Protein AF-A0A929USB3-F1 (afdb_monomer)

Structure (mmCIF, N/CA/C/O backbone):
data_AF-A0A929USB3-F1
#
_entry.id   AF-A0A929USB3-F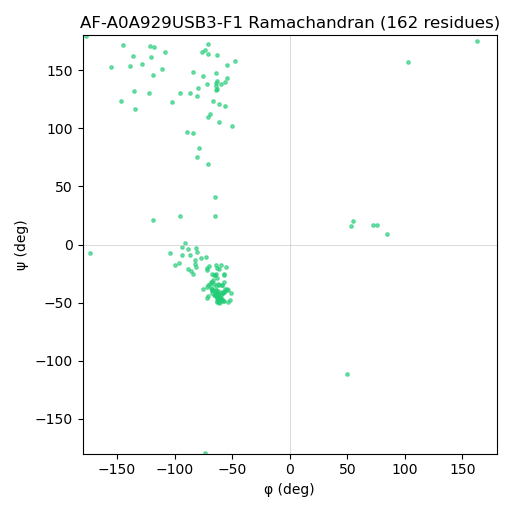1
#
loop_
_atom_site.group_PDB
_atom_site.id
_atom_site.type_symbol
_atom_site.label_atom_id
_atom_site.label_alt_id
_atom_site.label_comp_id
_atom_site.label_asym_id
_atom_site.label_entity_id
_atom_site.label_seq_id
_atom_site.pdbx_PDB_ins_code
_atom_site.Cartn_x
_atom_site.Cartn_y
_atom_site.Cartn_z
_atom_site.occupancy
_atom_site.B_iso_or_equiv
_atom_site.auth_seq_id
_atom_site.auth_comp_id
_atom_site.auth_asym_id
_atom_site.auth_atom_id
_atom_site.pdbx_PDB_model_num
ATOM 1 N N . ILE A 1 1 ? -3.904 -15.511 0.794 1.00 92.81 1 ILE A N 1
ATOM 2 C CA . ILE A 1 1 ? -2.912 -15.307 -0.296 1.00 92.81 1 ILE A CA 1
ATOM 3 C C . ILE A 1 1 ? -3.672 -15.190 -1.612 1.00 92.81 1 ILE A C 1
ATOM 5 O O . ILE A 1 1 ? -4.572 -15.992 -1.819 1.00 92.81 1 ILE A O 1
ATOM 9 N N . PHE A 1 2 ? -3.343 -14.218 -2.467 1.00 94.81 2 PHE A N 1
ATOM 10 C CA . PHE A 1 2 ? -3.982 -13.999 -3.774 1.00 94.81 2 PHE A CA 1
ATOM 11 C C . PHE A 1 2 ? -2.951 -13.488 -4.798 1.00 94.81 2 PHE A C 1
ATOM 13 O O . PHE A 1 2 ? 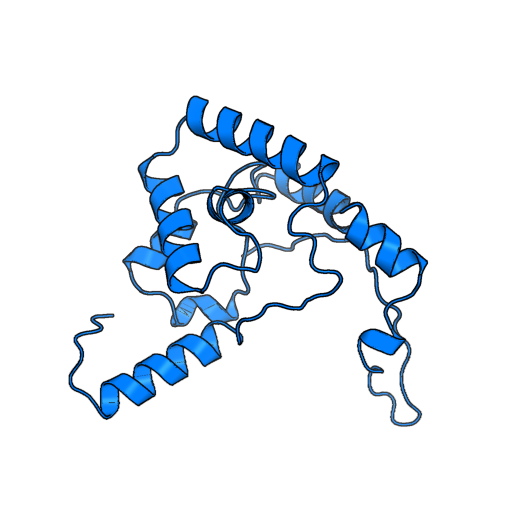-1.804 -13.219 -4.435 1.00 94.81 2 PHE A O 1
ATOM 20 N N . ARG A 1 3 ? -3.329 -13.400 -6.079 1.00 94.50 3 ARG A N 1
ATOM 21 C CA . ARG A 1 3 ? -2.452 -12.917 -7.159 1.00 94.50 3 ARG A CA 1
ATOM 22 C C . ARG A 1 3 ? -2.817 -11.486 -7.519 1.00 94.50 3 ARG A C 1
ATOM 24 O O . ARG A 1 3 ? -3.942 -11.260 -7.934 1.00 94.50 3 ARG A O 1
ATOM 31 N N . ILE A 1 4 ? -1.867 -10.563 -7.428 1.00 93.31 4 ILE A N 1
ATOM 32 C CA . ILE A 1 4 ? -2.051 -9.172 -7.863 1.00 93.31 4 ILE A CA 1
ATOM 33 C C . ILE A 1 4 ? -1.719 -9.073 -9.351 1.00 93.31 4 ILE A C 1
ATOM 35 O O . ILE A 1 4 ? -0.664 -9.549 -9.781 1.00 93.31 4 ILE A O 1
ATOM 39 N N . TYR A 1 5 ? -2.605 -8.462 -10.133 1.00 92.31 5 TYR A N 1
ATOM 40 C CA . TYR A 1 5 ? -2.375 -8.229 -11.557 1.00 92.31 5 TYR A CA 1
ATOM 41 C C . TYR A 1 5 ? -1.804 -6.828 -11.790 1.00 92.31 5 TYR A C 1
ATOM 43 O O . TYR A 1 5 ? -2.375 -5.841 -11.345 1.00 92.31 5 TYR A O 1
ATOM 51 N N . LYS A 1 6 ? -0.710 -6.733 -12.553 1.00 91.69 6 LYS A N 1
ATOM 52 C CA . LYS A 1 6 ? -0.129 -5.469 -13.030 1.00 91.69 6 LYS A CA 1
ATOM 53 C C . LYS A 1 6 ? 0.318 -5.598 -14.472 1.00 91.69 6 LYS A C 1
ATOM 55 O O . LYS A 1 6 ? 0.682 -6.691 -14.917 1.00 91.69 6 LYS A O 1
ATOM 60 N N . PHE A 1 7 ? 0.350 -4.485 -15.196 1.00 92.31 7 PHE A N 1
ATOM 61 C CA . PHE A 1 7 ? 1.040 -4.471 -16.476 1.00 92.31 7 PHE A CA 1
ATOM 62 C C . PHE A 1 7 ? 2.548 -4.530 -16.265 1.00 92.31 7 PHE A C 1
ATOM 64 O O . PHE A 1 7 ? 3.128 -3.860 -15.412 1.00 92.31 7 PHE A O 1
ATOM 71 N N . ARG A 1 8 ? 3.203 -5.332 -17.098 1.00 92.25 8 ARG A N 1
ATOM 72 C CA . ARG A 1 8 ? 4.656 -5.418 -17.138 1.00 92.25 8 ARG A CA 1
ATOM 73 C C . ARG A 1 8 ? 5.223 -4.113 -17.708 1.00 92.25 8 ARG A C 1
ATOM 75 O O . ARG A 1 8 ? 5.059 -3.836 -18.891 1.00 92.25 8 ARG A O 1
ATOM 82 N N . SER A 1 9 ? 5.919 -3.336 -16.880 1.00 90.44 9 SER A N 1
ATOM 83 C CA . SER A 1 9 ? 6.557 -2.072 -17.287 1.00 90.44 9 SER A CA 1
ATOM 84 C C . SER A 1 9 ? 8.029 -2.222 -17.701 1.00 90.44 9 SER A C 1
ATOM 86 O O . SER A 1 9 ? 8.637 -1.266 -18.178 1.00 90.44 9 SER A O 1
ATOM 88 N N . MET A 1 10 ? 8.628 -3.394 -17.478 1.00 93.56 10 MET A N 1
ATOM 89 C CA . MET A 1 10 ? 10.050 -3.666 -17.710 1.00 93.56 10 MET A CA 1
ATOM 90 C C . MET A 1 10 ? 10.232 -4.765 -18.751 1.00 93.56 10 MET A C 1
ATOM 92 O O . MET A 1 10 ? 9.437 -5.700 -18.826 1.00 93.56 10 MET A O 1
ATOM 96 N N . SER A 1 11 ? 11.292 -4.660 -19.546 1.00 93.81 11 SER A N 1
ATOM 97 C CA . SER A 1 11 ? 11.635 -5.680 -20.542 1.00 93.81 11 SER A CA 1
ATOM 98 C C . SER A 1 11 ? 12.263 -6.937 -19.918 1.00 93.81 11 SER A C 1
ATOM 100 O O . SER A 1 11 ? 12.720 -6.921 -18.774 1.00 93.81 11 SER A O 1
ATOM 102 N N . ASP A 1 12 ? 12.324 -8.020 -20.696 1.00 93.75 12 ASP A N 1
ATOM 103 C CA . ASP A 1 12 ? 13.007 -9.280 -20.349 1.00 93.75 12 ASP A CA 1
ATOM 104 C C . ASP A 1 12 ? 14.431 -9.363 -20.911 1.00 93.75 12 ASP A C 1
ATOM 106 O O . ASP A 1 12 ? 14.941 -10.454 -21.161 1.00 93.75 12 ASP A O 1
ATOM 110 N N . LYS A 1 13 ? 15.073 -8.215 -21.165 1.00 92.75 13 LYS A N 1
ATOM 111 C CA . LYS A 1 13 ? 16.450 -8.199 -21.665 1.00 92.75 13 LYS A CA 1
ATOM 112 C C . LYS A 1 13 ? 17.388 -8.890 -20.675 1.00 92.75 13 LYS A C 1
ATOM 114 O O . LYS A 1 13 ? 17.288 -8.681 -19.463 1.00 92.75 13 LYS A O 1
ATOM 119 N N . ARG A 1 14 ? 18.298 -9.692 -21.224 1.00 96.19 14 ARG A N 1
ATOM 120 C CA . ARG A 1 14 ? 19.280 -10.492 -20.492 1.00 96.19 14 ARG A CA 1
ATOM 121 C C . ARG A 1 14 ? 20.689 -10.237 -21.025 1.00 96.19 14 ARG A C 1
ATOM 123 O O . ARG A 1 14 ? 20.825 -9.826 -22.179 1.00 96.19 14 ARG A O 1
ATOM 130 N N . ASN A 1 15 ? 21.700 -10.463 -20.190 1.00 93.62 15 ASN A N 1
ATOM 131 C CA . ASN A 1 15 ? 23.105 -10.489 -20.606 1.00 93.62 15 ASN A CA 1
ATOM 132 C C . ASN A 1 15 ? 23.428 -11.780 -21.393 1.00 93.62 15 ASN A C 1
ATOM 134 O O . ASN A 1 15 ? 22.546 -12.607 -21.647 1.00 93.62 15 ASN A O 1
ATOM 138 N N . ALA A 1 16 ? 24.686 -11.935 -21.815 1.00 94.00 16 ALA A N 1
ATOM 139 C CA . ALA A 1 16 ? 25.137 -13.096 -22.586 1.00 94.00 16 ALA A CA 1
ATOM 140 C C . ALA A 1 16 ? 25.05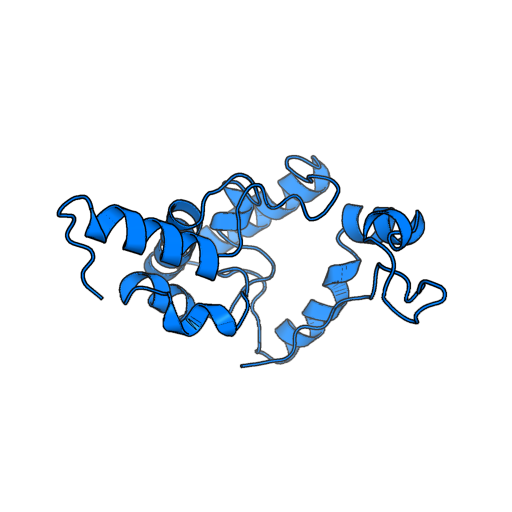4 -14.405 -21.777 1.00 94.00 16 ALA A C 1
ATOM 142 O O . ALA A 1 16 ? 24.861 -15.479 -22.344 1.00 94.00 16 ALA A O 1
ATOM 143 N N . GLU A 1 17 ? 25.129 -14.294 -20.454 1.00 94.12 17 GLU A N 1
ATOM 144 C CA . GLU A 1 17 ? 25.043 -15.370 -19.471 1.00 94.12 17 GLU A CA 1
ATOM 145 C C . GLU A 1 17 ? 23.585 -15.781 -19.182 1.00 94.12 17 GLU A C 1
ATOM 147 O O . GLU A 1 17 ? 23.331 -16.775 -18.502 1.00 94.12 17 GLU A O 1
ATOM 152 N N . GLY A 1 18 ? 22.607 -15.053 -19.736 1.00 92.88 18 GLY A N 1
ATOM 153 C CA . GLY A 1 18 ? 21.181 -15.332 -19.586 1.00 92.88 18 GLY A CA 1
ATOM 154 C C . GLY A 1 18 ? 20.549 -14.747 -18.319 1.00 92.88 18 GLY A C 1
ATOM 155 O O . GLY A 1 18 ? 19.385 -15.033 -18.034 1.00 92.88 18 GLY A O 1
ATOM 156 N N . GLU A 1 19 ? 21.251 -13.907 -17.570 1.00 94.25 19 GLU A N 1
ATOM 157 C CA . GLU A 1 19 ? 20.754 -13.205 -16.384 1.00 94.25 19 GLU A CA 1
ATOM 158 C C . GLU A 1 19 ? 20.008 -11.930 -16.787 1.00 94.25 19 GLU A C 1
ATOM 160 O O . GLU A 1 19 ? 20.316 -11.317 -17.806 1.00 94.25 19 GLU A O 1
ATOM 165 N N . LEU A 1 20 ? 18.994 -11.524 -16.015 1.00 92.94 20 LEU A N 1
ATOM 166 C CA . LEU A 1 20 ? 18.272 -10.278 -16.291 1.00 92.94 20 LEU A CA 1
ATOM 167 C C . LEU A 1 20 ? 19.216 -9.082 -16.142 1.00 92.94 20 LEU A C 1
ATOM 169 O O . LEU A 1 20 ? 19.960 -9.001 -15.169 1.00 92.94 20 LEU A O 1
ATOM 173 N N . LEU A 1 21 ? 19.137 -8.143 -17.086 1.00 93.12 21 LEU A N 1
ATOM 174 C CA . LEU A 1 21 ? 19.868 -6.882 -16.975 1.00 93.12 21 LEU A CA 1
ATOM 175 C C . LEU A 1 21 ? 19.400 -6.065 -15.752 1.00 93.12 21 LEU A C 1
ATOM 177 O O . LEU A 1 21 ? 18.302 -6.310 -15.239 1.00 93.12 21 LEU A O 1
ATOM 181 N N . PRO A 1 22 ? 20.186 -5.071 -15.307 1.00 90.94 22 PRO A N 1
ATOM 182 C CA . PRO A 1 22 ? 19.765 -4.126 -14.279 1.00 90.94 22 PRO A CA 1
ATOM 183 C C . PRO A 1 22 ? 18.448 -3.418 -14.618 1.00 90.94 22 PRO A C 1
ATOM 185 O O . PRO A 1 22 ? 18.064 -3.258 -15.786 1.00 90.94 22 PRO A O 1
ATOM 188 N N . ASP A 1 23 ? 17.745 -2.975 -13.581 1.00 87.25 23 ASP A N 1
ATOM 189 C CA . ASP A 1 23 ? 16.418 -2.381 -13.708 1.00 87.25 23 ASP A CA 1
ATOM 190 C C . ASP A 1 23 ? 16.434 -1.091 -14.542 1.00 87.25 23 ASP A C 1
ATOM 192 O O . ASP A 1 23 ? 15.518 -0.850 -15.337 1.00 87.25 23 ASP A O 1
ATOM 196 N N . GLU A 1 24 ? 17.512 -0.312 -14.450 1.00 88.12 24 GLU A N 1
ATOM 197 C CA . GLU A 1 24 ? 17.744 0.917 -15.210 1.00 88.12 24 GLU A CA 1
ATOM 198 C C . GLU A 1 24 ? 17.797 0.663 -16.722 1.00 88.12 24 GLU A C 1
ATOM 200 O O . GLU A 1 24 ? 17.313 1.481 -17.509 1.00 88.12 24 GLU A O 1
ATOM 205 N N . GLU A 1 25 ? 18.341 -0.486 -17.130 1.00 88.50 25 GLU A N 1
ATOM 206 C CA . GLU A 1 25 ? 18.453 -0.901 -18.533 1.00 88.50 25 GLU A CA 1
ATOM 207 C C . GLU A 1 25 ? 17.173 -1.564 -19.053 1.00 88.50 25 GLU A C 1
ATOM 209 O O . GLU A 1 25 ? 16.878 -1.554 -20.257 1.00 88.50 25 GLU A O 1
ATOM 214 N N . ARG A 1 26 ? 16.379 -2.141 -18.145 1.00 92.88 26 ARG A N 1
ATOM 215 C CA . ARG A 1 26 ? 15.123 -2.823 -18.476 1.00 92.88 26 ARG A CA 1
ATOM 216 C C . ARG A 1 26 ? 13.919 -1.891 -18.483 1.00 92.88 26 ARG A C 1
ATOM 218 O O . ARG A 1 26 ? 12.915 -2.231 -19.125 1.00 92.88 26 ARG A O 1
ATOM 225 N N . LEU A 1 27 ? 14.001 -0.744 -17.809 1.00 92.44 27 LEU A N 1
ATOM 226 C CA . LEU A 1 27 ? 12.935 0.249 -17.712 1.00 92.44 27 LEU A CA 1
ATOM 227 C C . LEU A 1 27 ? 12.935 1.205 -18.920 1.00 92.44 27 LEU A C 1
ATOM 229 O O . LEU A 1 27 ? 13.631 2.220 -18.967 1.00 92.44 27 LEU A O 1
ATOM 233 N N . THR A 1 28 ? 12.092 0.889 -19.903 1.00 91.69 28 THR A N 1
ATOM 234 C CA . THR A 1 28 ? 11.936 1.676 -21.140 1.00 91.69 28 THR A CA 1
ATOM 235 C C . THR A 1 28 ? 11.242 3.023 -20.900 1.00 91.69 28 THR A C 1
ATOM 237 O O . THR A 1 28 ? 10.581 3.221 -19.883 1.00 91.69 28 THR A O 1
ATOM 240 N N . SER A 1 29 ? 11.325 3.955 -21.857 1.00 91.25 29 SER A N 1
ATOM 241 C CA . SER A 1 29 ? 10.593 5.235 -21.804 1.00 91.25 29 SER A CA 1
ATOM 242 C C . SER A 1 29 ? 9.077 5.043 -21.663 1.00 91.25 29 SER A C 1
ATOM 244 O O . SER A 1 29 ? 8.443 5.738 -20.869 1.00 91.25 29 SER A O 1
ATOM 246 N N . PHE A 1 30 ? 8.509 4.055 -22.362 1.00 92.00 30 PHE A N 1
ATOM 247 C CA . PHE A 1 30 ? 7.111 3.658 -22.197 1.00 92.00 30 PHE A CA 1
ATOM 248 C C . PHE A 1 30 ? 6.834 3.127 -20.785 1.00 92.00 30 PHE A C 1
ATOM 250 O O . PHE A 1 30 ? 5.875 3.555 -20.151 1.00 92.00 30 PHE A O 1
ATOM 257 N N . GLY A 1 31 ? 7.702 2.260 -20.253 1.00 91.19 31 GLY A N 1
ATOM 258 C CA . GLY A 1 31 ? 7.599 1.756 -18.881 1.00 91.19 31 GLY A CA 1
ATOM 259 C C . GLY A 1 31 ? 7.634 2.865 -17.827 1.00 91.19 31 GLY A C 1
ATOM 260 O O . GLY A 1 31 ? 6.840 2.845 -16.887 1.00 91.19 31 GLY A O 1
ATOM 261 N N . LYS A 1 32 ? 8.501 3.871 -18.013 1.00 88.38 32 LYS A N 1
ATOM 262 C CA . LYS A 1 32 ? 8.558 5.071 -17.160 1.00 88.38 32 LYS A CA 1
ATOM 263 C C . LYS A 1 32 ? 7.243 5.844 -17.202 1.00 88.38 32 LYS A C 1
ATOM 265 O O . LYS A 1 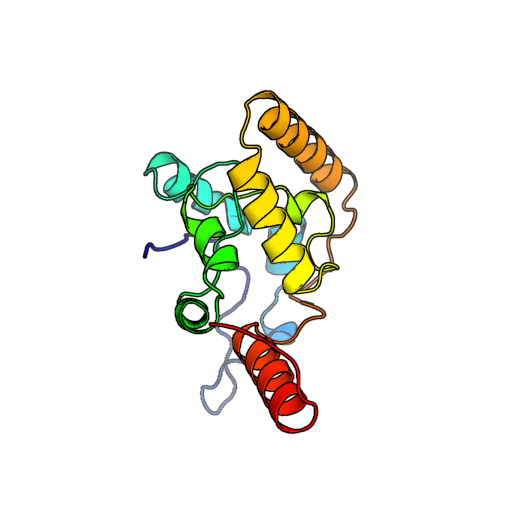32 ? 6.728 6.199 -16.148 1.00 88.38 32 LYS A O 1
ATOM 270 N N . LEU A 1 33 ? 6.683 6.070 -18.392 1.00 88.81 33 LEU A N 1
ATOM 271 C CA . LEU A 1 33 ? 5.395 6.752 -18.548 1.00 88.81 33 LEU A CA 1
ATOM 272 C C . LEU A 1 33 ? 4.245 5.959 -17.910 1.00 88.81 33 LEU A C 1
ATOM 274 O O . LEU A 1 33 ? 3.403 6.544 -17.229 1.00 88.81 33 LEU A O 1
ATOM 278 N N . LEU A 1 34 ? 4.227 4.638 -18.100 1.00 87.88 34 LEU A N 1
ATOM 279 C CA . LEU A 1 34 ? 3.216 3.742 -17.543 1.00 87.88 34 LEU A CA 1
ATOM 280 C C . LEU A 1 34 ? 3.202 3.810 -16.008 1.00 87.88 34 LEU A C 1
ATOM 282 O O . LEU A 1 34 ? 2.148 4.044 -15.424 1.00 87.88 34 LEU A O 1
ATOM 286 N N . ARG A 1 35 ? 4.379 3.726 -15.372 1.00 85.88 35 ARG A N 1
ATOM 287 C CA . ARG A 1 35 ? 4.530 3.893 -13.915 1.00 85.88 35 ARG A CA 1
ATOM 288 C C . ARG A 1 35 ? 4.188 5.311 -13.448 1.00 85.88 35 ARG A C 1
ATOM 290 O O . ARG A 1 35 ? 3.494 5.486 -12.452 1.00 85.88 35 ARG A O 1
ATOM 297 N N . ALA A 1 36 ? 4.642 6.339 -14.170 1.00 80.06 36 ALA A N 1
ATOM 298 C CA . ALA A 1 36 ? 4.411 7.742 -13.805 1.00 80.06 36 ALA A CA 1
ATOM 299 C C . ALA A 1 36 ? 2.931 8.151 -13.872 1.00 80.06 36 ALA A C 1
ATOM 301 O O . ALA A 1 36 ? 2.514 9.078 -13.181 1.00 80.06 36 ALA A O 1
ATOM 302 N N . SER A 1 37 ? 2.150 7.471 -14.709 1.00 79.81 37 SER A N 1
ATOM 303 C CA . SER A 1 37 ? 0.698 7.639 -14.810 1.00 79.81 37 SER A CA 1
ATOM 304 C C . SER A 1 37 ? -0.087 6.655 -13.935 1.00 79.81 37 SER A C 1
ATOM 306 O O . SER A 1 37 ? -1.313 6.724 -13.916 1.00 79.81 37 SER A O 1
ATOM 308 N N . SER A 1 38 ? 0.601 5.751 -13.222 1.00 78.44 38 SER A N 1
ATOM 309 C CA . SER A 1 38 ? 0.013 4.648 -12.444 1.00 78.44 38 SER A CA 1
ATOM 310 C C . SER A 1 38 ? -0.908 3.732 -13.261 1.00 78.44 38 SER A C 1
ATOM 312 O O . SER A 1 38 ? -1.745 3.017 -12.712 1.00 78.44 38 SER A O 1
ATOM 314 N N . LEU A 1 39 ? -0.765 3.744 -14.589 1.00 84.06 39 LEU A N 1
ATOM 315 C CA . LEU A 1 39 ? -1.567 2.918 -15.486 1.00 84.06 39 LEU A CA 1
ATOM 316 C C . LEU A 1 39 ? -1.171 1.440 -15.400 1.00 84.06 39 LEU A C 1
ATOM 318 O O . LEU A 1 39 ? -1.963 0.577 -15.769 1.00 84.06 39 LEU A O 1
ATOM 322 N N . ASP A 1 40 ? 0.028 1.135 -14.900 1.00 88.31 40 ASP A N 1
ATOM 323 C CA . ASP A 1 40 ? 0.484 -0.232 -14.655 1.00 88.31 40 ASP A CA 1
ATOM 324 C C . ASP A 1 40 ? -0.336 -0.963 -13.587 1.00 88.31 40 ASP A C 1
ATOM 326 O O . ASP A 1 40 ? -0.436 -2.190 -13.644 1.00 88.31 40 ASP A O 1
ATOM 330 N N . GLU A 1 41 ? -0.962 -0.228 -12.666 1.00 87.69 41 GLU A N 1
ATOM 331 C CA . GLU A 1 41 ? -1.813 -0.771 -11.600 1.00 87.69 41 GLU A CA 1
ATOM 332 C C . GLU A 1 41 ? -3.287 -0.934 -12.034 1.00 87.69 41 GLU A C 1
ATOM 334 O O . GLU A 1 41 ? -4.079 -1.510 -11.296 1.00 87.69 41 GLU A O 1
ATOM 339 N N . LEU A 1 42 ? -3.681 -0.521 -13.252 1.00 88.50 42 LEU A N 1
ATOM 340 C CA . LEU A 1 42 ? -5.061 -0.700 -13.745 1.00 88.50 42 LEU A CA 1
ATOM 341 C C . LEU A 1 42 ? -5.590 -2.147 -13.667 1.00 88.50 42 LEU A C 1
ATOM 343 O O . LEU A 1 42 ? -6.765 -2.316 -13.325 1.00 88.50 42 LEU A O 1
ATOM 347 N N . PRO A 1 43 ? -4.794 -3.201 -13.950 1.00 93.06 43 PRO A N 1
ATOM 348 C CA . PRO A 1 43 ? -5.273 -4.574 -13.824 1.00 93.06 43 PRO A CA 1
ATOM 349 C C . PRO A 1 43 ? -5.637 -4.980 -12.387 1.00 93.06 43 PRO A C 1
ATOM 351 O O . PRO A 1 43 ? -6.404 -5.927 -12.218 1.00 93.06 43 PRO A O 1
ATOM 354 N N . GLU A 1 44 ? -5.186 -4.255 -11.357 1.00 93.50 44 GLU A N 1
ATOM 355 C CA . GLU A 1 44 ? -5.603 -4.501 -9.968 1.00 93.50 44 GLU A CA 1
ATOM 356 C C . GLU A 1 44 ? -7.109 -4.271 -9.768 1.00 93.50 44 GLU A C 1
ATOM 358 O O . GLU A 1 44 ? -7.713 -4.843 -8.861 1.00 93.50 44 GLU A O 1
ATOM 363 N N . MET A 1 45 ? -7.769 -3.525 -10.664 1.00 92.56 45 MET A N 1
ATOM 364 C CA . MET A 1 45 ? -9.228 -3.392 -10.655 1.00 92.56 45 MET A CA 1
ATOM 365 C C . MET A 1 45 ? -9.929 -4.757 -10.750 1.00 92.56 45 MET A C 1
ATOM 367 O O . MET A 1 45 ? -10.976 -4.955 -10.138 1.00 92.56 45 MET A O 1
ATOM 371 N N . PHE A 1 46 ? -9.338 -5.741 -11.441 1.00 95.12 46 PHE A N 1
ATOM 372 C CA . PHE A 1 46 ? -9.876 -7.104 -11.464 1.00 95.12 46 PHE A CA 1
ATOM 373 C C . PHE A 1 46 ? -9.805 -7.784 -10.091 1.00 95.12 46 PHE A C 1
ATOM 375 O O . PHE A 1 46 ? -10.705 -8.554 -9.757 1.00 95.12 46 PHE A O 1
ATOM 382 N N . ASN A 1 47 ? -8.780 -7.497 -9.283 1.00 96.62 47 ASN A N 1
ATOM 383 C CA . ASN A 1 47 ? -8.694 -7.994 -7.908 1.00 96.62 47 ASN A CA 1
ATOM 384 C C . ASN A 1 47 ? -9.780 -7.368 -7.026 1.00 96.62 47 ASN A C 1
ATOM 386 O O . ASN A 1 47 ? -10.394 -8.077 -6.228 1.00 96.62 47 ASN A O 1
ATOM 390 N N . ILE A 1 48 ? -10.066 -6.076 -7.219 1.00 95.62 48 ILE A N 1
ATOM 391 C CA . ILE A 1 48 ? -11.146 -5.375 -6.510 1.00 95.62 48 ILE A CA 1
ATOM 392 C C . ILE A 1 48 ? -12.507 -5.983 -6.867 1.00 95.62 48 ILE A C 1
ATOM 394 O O . ILE A 1 48 ? -13.276 -6.356 -5.985 1.00 95.62 48 ILE A O 1
ATOM 398 N N . LEU A 1 49 ? -12.784 -6.172 -8.159 1.00 95.44 49 LEU A N 1
ATOM 399 C CA . LEU A 1 49 ? -14.042 -6.768 -8.626 1.00 95.44 49 LEU A CA 1
ATOM 400 C C . LEU A 1 49 ? -14.231 -8.220 -8.162 1.00 95.44 49 LEU A C 1
ATOM 402 O O . LEU A 1 49 ? -15.361 -8.665 -7.978 1.00 95.44 49 LEU A O 1
ATOM 406 N N . ARG A 1 50 ? -13.136 -8.961 -7.958 1.00 96.31 50 ARG A N 1
ATOM 407 C CA . ARG A 1 50 ? -13.155 -10.325 -7.408 1.00 96.31 50 ARG A CA 1
ATOM 408 C C . ARG A 1 50 ? -13.268 -10.381 -5.881 1.00 96.31 50 ARG A C 1
ATOM 410 O O . ARG A 1 50 ? -13.330 -11.481 -5.340 1.00 96.31 50 ARG A O 1
ATOM 417 N N . GLY A 1 51 ? -13.271 -9.238 -5.195 1.00 96.31 51 GLY A N 1
ATOM 418 C CA . GLY A 1 51 ? -13.308 -9.167 -3.733 1.00 96.31 51 GLY A CA 1
ATOM 419 C C . GLY A 1 51 ? -11.996 -9.570 -3.050 1.00 96.31 51 GLY A C 1
ATOM 420 O O . GLY A 1 51 ? -11.995 -9.870 -1.862 1.00 96.31 51 GLY A O 1
ATOM 421 N N . GLU A 1 52 ? -10.879 -9.600 -3.781 1.00 97.25 52 GLU A N 1
ATOM 422 C CA . GLU A 1 52 ? -9.547 -9.889 -3.224 1.00 97.25 52 GLU A CA 1
ATOM 423 C C . GLU A 1 52 ? -8.873 -8.622 -2.671 1.00 97.25 52 GLU A C 1
ATOM 425 O O . GLU A 1 52 ? -7.990 -8.702 -1.817 1.00 97.25 52 GLU A O 1
ATOM 430 N N . MET A 1 53 ? -9.295 -7.453 -3.160 1.00 97.00 53 MET A N 1
ATOM 431 C CA . MET A 1 53 ? -8.827 -6.129 -2.755 1.00 97.00 53 MET A CA 1
ATOM 432 C C . MET A 1 53 ? -10.007 -5.166 -2.585 1.00 97.00 53 MET A C 1
ATOM 434 O O . MET A 1 53 ? -11.098 -5.387 -3.106 1.00 97.00 53 MET A O 1
ATOM 438 N N . SER A 1 54 ? -9.759 -4.069 -1.883 1.00 96.44 54 SER A N 1
ATOM 439 C CA . SER A 1 54 ? -10.609 -2.884 -1.806 1.00 96.44 54 SER A CA 1
ATOM 440 C C . SER A 1 54 ? -9.958 -1.727 -2.573 1.00 96.44 54 SER A C 1
ATOM 442 O O . SER A 1 54 ? -8.769 -1.753 -2.900 1.00 96.44 54 SER A O 1
ATOM 444 N N . LEU A 1 55 ? -10.722 -0.668 -2.846 1.00 94.31 55 LEU A N 1
ATOM 445 C CA . LEU A 1 55 ? -10.138 0.586 -3.323 1.00 94.31 55 LEU A CA 1
ATOM 446 C C . LEU A 1 55 ? -9.265 1.229 -2.234 1.00 94.31 55 LEU A C 1
ATOM 448 O O . LEU A 1 55 ? -8.193 1.760 -2.531 1.00 94.31 55 LEU A O 1
ATOM 452 N N . ILE A 1 56 ? -9.726 1.157 -0.982 1.00 97.00 56 ILE A N 1
ATOM 453 C CA . ILE A 1 56 ? -9.096 1.777 0.183 1.00 97.00 56 ILE A CA 1
ATOM 454 C C . ILE A 1 56 ? -8.781 0.700 1.217 1.00 97.00 56 ILE A C 1
ATOM 456 O O . ILE A 1 56 ? -9.631 -0.130 1.533 1.00 97.00 56 ILE A O 1
ATOM 460 N N . GLY A 1 57 ? -7.543 0.708 1.702 1.00 97.00 57 GLY A N 1
ATOM 461 C CA . GLY A 1 57 ? -7.029 -0.245 2.674 1.00 97.00 57 GLY A CA 1
ATOM 462 C C . GLY A 1 57 ? -5.496 -0.260 2.733 1.00 97.00 57 GLY A C 1
ATOM 463 O O . GLY A 1 57 ? -4.822 0.410 1.941 1.00 97.00 57 GLY A O 1
ATOM 464 N N . PRO A 1 58 ? -4.910 -1.033 3.660 1.00 96.00 58 PRO A N 1
ATOM 465 C CA . PRO A 1 58 ? -3.464 -1.225 3.745 1.00 96.00 58 PRO A CA 1
ATOM 466 C C . PRO A 1 58 ? -2.879 -1.760 2.432 1.00 96.00 58 PRO A C 1
ATOM 468 O O . PRO A 1 58 ? -3.474 -2.625 1.786 1.00 96.00 58 PRO A O 1
ATOM 471 N N . ARG A 1 59 ? -1.699 -1.277 2.015 1.00 92.25 59 ARG A N 1
ATOM 472 C CA . ARG A 1 59 ? -1.064 -1.759 0.770 1.00 92.25 59 ARG A CA 1
ATOM 473 C C . ARG A 1 59 ? -0.718 -3.248 0.912 1.00 92.25 59 ARG A C 1
ATOM 475 O O . ARG A 1 59 ? -0.095 -3.616 1.918 1.00 92.25 59 ARG A O 1
ATOM 482 N N . PRO A 1 60 ? -1.040 -4.110 -0.069 1.00 93.81 60 PRO A N 1
ATOM 483 C CA . PRO A 1 60 ? -0.627 -5.504 -0.008 1.00 93.81 60 PRO A CA 1
ATOM 484 C C . PRO A 1 60 ? 0.903 -5.593 -0.030 1.00 93.81 60 PRO A C 1
ATOM 486 O O . PRO A 1 60 ? 1.563 -4.927 -0.829 1.00 93.81 60 PRO A O 1
ATOM 489 N N . LEU A 1 61 ? 1.466 -6.411 0.860 1.00 93.88 61 LEU A N 1
ATOM 490 C CA . LEU A 1 61 ? 2.906 -6.658 0.934 1.00 93.88 61 LEU A CA 1
ATOM 491 C C . LEU A 1 61 ? 3.228 -8.129 0.662 1.00 93.88 61 LEU A C 1
ATOM 493 O O . LEU A 1 61 ? 2.338 -8.978 0.586 1.00 93.88 61 LEU A O 1
ATOM 497 N N . LEU A 1 62 ? 4.517 -8.423 0.507 1.00 93.44 62 LEU A N 1
ATOM 498 C CA . LEU A 1 62 ? 4.996 -9.752 0.156 1.00 93.44 62 LEU A CA 1
ATOM 499 C C . LEU A 1 62 ? 4.671 -10.779 1.259 1.00 93.44 62 LEU A C 1
ATOM 501 O O . LEU A 1 62 ? 4.895 -10.497 2.437 1.00 93.44 62 LEU A O 1
ATOM 505 N N . PRO A 1 63 ? 4.240 -12.006 0.907 1.00 94.56 63 PRO A N 1
ATOM 506 C CA . PRO A 1 63 ? 3.978 -13.064 1.888 1.00 94.56 63 PRO A CA 1
ATOM 507 C C . PRO A 1 63 ? 5.181 -13.415 2.773 1.00 94.56 63 PRO A C 1
ATOM 509 O O . PRO A 1 63 ? 4.991 -13.858 3.903 1.00 94.56 63 PRO A O 1
ATOM 512 N N . LYS A 1 64 ? 6.414 -13.175 2.295 1.00 95.00 64 LYS A N 1
ATOM 513 C CA . LYS A 1 64 ? 7.650 -13.395 3.068 1.00 95.00 64 LYS A CA 1
ATOM 514 C C . LYS A 1 64 ? 7.717 -12.579 4.367 1.00 95.00 64 LYS A C 1
ATOM 516 O O . LYS A 1 64 ? 8.494 -12.921 5.246 1.00 95.00 64 LYS A O 1
ATOM 521 N N . TYR A 1 65 ? 6.900 -11.531 4.491 1.00 95.06 65 TYR A N 1
ATOM 522 C CA . TYR A 1 65 ? 6.830 -10.664 5.667 1.00 95.06 65 TYR A CA 1
ATOM 523 C C . TYR A 1 65 ? 5.965 -11.209 6.800 1.00 95.06 65 TYR A C 1
ATOM 525 O O . TYR A 1 65 ? 6.124 -10.765 7.930 1.00 95.06 65 TYR A O 1
ATOM 533 N N . LEU A 1 66 ? 5.102 -12.196 6.534 1.00 94.94 66 LEU A N 1
ATOM 534 C CA . LEU A 1 66 ? 4.195 -12.759 7.540 1.00 94.94 66 LEU A CA 1
ATOM 535 C C . LEU A 1 66 ? 4.885 -13.184 8.854 1.00 94.94 66 LEU A C 1
ATOM 537 O O . LEU A 1 66 ? 4.336 -12.885 9.909 1.00 94.94 66 LEU A O 1
ATOM 541 N N . PRO A 1 67 ? 6.076 -13.818 8.843 1.00 95.12 67 PRO A N 1
ATOM 542 C CA . PRO A 1 67 ? 6.758 -14.216 10.077 1.00 95.12 67 PRO A CA 1
ATOM 543 C C . PRO A 1 67 ? 7.380 -13.057 10.875 1.00 95.12 67 PRO A C 1
ATOM 545 O O . PRO A 1 67 ? 7.849 -13.284 11.988 1.00 95.12 67 PRO A O 1
ATOM 548 N N . TRP A 1 68 ? 7.452 -11.856 10.295 1.00 95.12 68 TRP A N 1
ATOM 549 C CA . TRP A 1 68 ? 8.183 -10.704 10.840 1.00 95.12 68 TRP A CA 1
ATOM 550 C C . TRP A 1 68 ? 7.278 -9.649 11.477 1.00 95.12 68 TRP A C 1
ATOM 552 O O . TRP A 1 68 ? 7.785 -8.700 12.079 1.00 95.12 68 TRP A O 1
ATOM 562 N N . TYR A 1 69 ? 5.961 -9.804 11.345 1.00 94.69 69 TYR A N 1
ATOM 563 C CA . TYR A 1 69 ? 5.000 -8.923 11.991 1.00 94.69 69 TYR A CA 1
ATOM 564 C C . TYR A 1 69 ? 4.883 -9.211 13.484 1.00 94.69 69 TYR A C 1
ATOM 566 O O . TYR A 1 69 ? 4.908 -10.365 13.917 1.00 94.69 69 TYR A O 1
ATOM 574 N N . THR A 1 70 ? 4.667 -8.156 14.260 1.00 95.75 70 THR A N 1
ATOM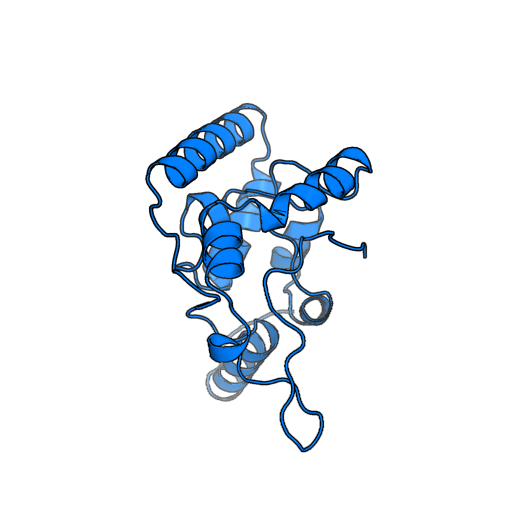 575 C CA . THR A 1 70 ? 4.125 -8.282 15.616 1.00 95.75 70 THR A CA 1
ATOM 576 C C . THR A 1 70 ? 2.631 -8.614 15.566 1.00 95.75 70 THR A C 1
ATOM 578 O O . THR A 1 70 ? 1.974 -8.478 14.528 1.00 95.75 70 THR A O 1
ATOM 581 N N . LYS A 1 71 ? 2.055 -9.013 16.707 1.00 96.31 71 LYS A N 1
ATOM 582 C CA . LYS A 1 71 ? 0.599 -9.214 16.826 1.00 96.31 71 LYS A CA 1
ATOM 583 C C . LYS A 1 71 ? -0.204 -7.980 16.417 1.00 96.31 71 LYS A C 1
ATOM 585 O O . LYS A 1 71 ? -1.233 -8.137 15.771 1.00 96.31 71 LYS A O 1
ATOM 590 N N . GLU A 1 72 ? 0.277 -6.783 16.750 1.00 97.00 72 GLU A N 1
ATOM 591 C CA . GLU A 1 72 ? -0.407 -5.534 16.404 1.00 97.00 72 GLU A CA 1
ATOM 592 C C . GLU A 1 72 ? -0.330 -5.252 14.902 1.00 97.00 72 GLU A C 1
ATOM 594 O O . GLU A 1 72 ? -1.329 -4.943 14.265 1.00 97.00 72 GLU A O 1
ATOM 599 N N . GLU A 1 73 ? 0.836 -5.433 14.288 1.00 97.25 73 GLU A N 1
ATOM 600 C CA . GLU A 1 73 ? 0.998 -5.183 12.853 1.00 97.25 73 GLU A CA 1
ATOM 601 C C . GLU A 1 73 ? 0.213 -6.175 12.000 1.00 97.25 73 GLU A C 1
ATOM 603 O O . GLU A 1 73 ? -0.295 -5.804 10.943 1.00 97.25 73 GLU A O 1
ATOM 608 N N . MET A 1 74 ? 0.059 -7.418 12.471 1.00 97.25 74 MET A N 1
ATOM 609 C CA . MET A 1 74 ? -0.780 -8.427 11.821 1.00 97.25 74 MET A CA 1
ATOM 610 C C . MET A 1 74 ? -2.231 -7.968 11.654 1.00 97.25 74 MET A C 1
ATOM 612 O O . MET A 1 74 ? -2.887 -8.393 10.699 1.00 97.25 74 MET A O 1
ATOM 616 N N . ARG A 1 75 ? -2.717 -7.061 12.512 1.00 97.94 75 ARG A N 1
ATOM 617 C CA . ARG A 1 75 ? -4.077 -6.511 12.438 1.00 97.94 75 ARG A CA 1
ATOM 618 C C . ARG A 1 75 ? -4.347 -5.760 11.140 1.00 97.94 75 ARG A C 1
ATOM 620 O O . ARG A 1 75 ? -5.490 -5.692 10.705 1.00 97.94 75 ARG A O 1
ATOM 627 N N . ARG A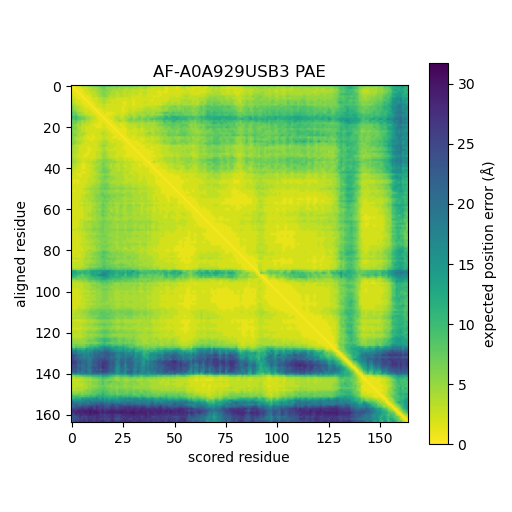 1 76 ? -3.311 -5.298 10.423 1.00 97.38 76 ARG A N 1
ATOM 628 C CA . ARG A 1 76 ? -3.459 -4.726 9.068 1.00 97.38 76 ARG A CA 1
ATOM 629 C C . ARG A 1 76 ? -4.159 -5.666 8.077 1.00 97.38 76 ARG A C 1
ATOM 631 O O . ARG A 1 76 ? -4.634 -5.216 7.040 1.00 97.38 76 ARG A O 1
ATOM 638 N N . HIS A 1 77 ? -4.190 -6.966 8.369 1.00 97.62 77 HIS A N 1
ATOM 639 C CA . HIS A 1 77 ? -4.854 -7.991 7.569 1.00 97.62 77 HIS A CA 1
ATOM 640 C C . HIS A 1 77 ? -6.315 -8.264 7.982 1.00 97.62 77 HIS A C 1
ATOM 642 O O . HIS A 1 77 ? -6.950 -9.120 7.370 1.00 97.62 77 HIS A O 1
ATOM 648 N N . GLU A 1 78 ? -6.861 -7.558 8.981 1.00 98.06 78 GLU A N 1
ATOM 649 C CA . GLU A 1 78 ? -8.276 -7.651 9.396 1.00 98.06 78 GLU A CA 1
ATOM 650 C C . GLU A 1 78 ? -9.240 -7.052 8.355 1.00 98.06 78 GLU A C 1
ATOM 652 O O . GLU A 1 78 ? -10.429 -7.370 8.345 1.00 98.06 78 GLU A O 1
ATOM 657 N N . VAL A 1 79 ? -8.727 -6.216 7.447 1.00 97.81 79 VAL A N 1
ATOM 658 C CA . VAL A 1 79 ? -9.470 -5.613 6.332 1.00 97.81 79 VAL A CA 1
ATOM 659 C C . VAL A 1 79 ? -8.849 -6.008 4.992 1.00 97.81 79 VAL A C 1
ATOM 661 O O . VAL A 1 79 ? -7.691 -6.428 4.918 1.00 97.81 79 VAL A O 1
ATOM 664 N N . LEU A 1 80 ? -9.611 -5.860 3.904 1.00 97.75 80 LEU A N 1
ATOM 665 C CA . LEU A 1 80 ? -9.078 -6.105 2.565 1.00 97.75 80 LEU A CA 1
ATOM 666 C C . LEU A 1 80 ? -7.951 -5.109 2.235 1.00 97.75 80 LEU A C 1
ATOM 668 O O . LEU A 1 80 ? -8.067 -3.920 2.542 1.00 97.75 80 LEU A O 1
ATOM 672 N N . PRO A 1 81 ? -6.876 -5.564 1.569 1.00 96.94 81 PRO A N 1
ATOM 673 C CA . PRO A 1 81 ? -5.822 -4.672 1.112 1.00 96.94 81 PRO A CA 1
ATOM 674 C C . PRO A 1 81 ? -6.348 -3.678 0.073 1.00 96.94 81 PRO A C 1
ATOM 676 O O . PRO A 1 81 ? -7.230 -4.006 -0.718 1.00 96.94 81 PRO A O 1
ATOM 679 N N . GLY A 1 82 ? -5.782 -2.473 0.065 1.00 94.75 82 GLY A N 1
ATOM 680 C CA . GLY A 1 82 ? -6.227 -1.358 -0.766 1.00 94.75 82 GLY A CA 1
ATOM 681 C C . GLY A 1 82 ? -5.257 -0.976 -1.875 1.00 94.75 82 GLY A C 1
ATOM 682 O O . GLY A 1 82 ? -4.037 -1.083 -1.712 1.00 94.75 82 GLY A O 1
ATOM 683 N N . LEU A 1 83 ? -5.800 -0.439 -2.971 1.00 90.56 83 LEU A N 1
ATOM 684 C CA . LEU A 1 83 ? -5.014 0.286 -3.978 1.00 90.56 83 LEU A CA 1
ATOM 685 C C . LEU A 1 83 ? -4.371 1.540 -3.352 1.00 90.56 83 LEU A C 1
ATOM 687 O O . LEU A 1 83 ? -3.167 1.784 -3.468 1.00 90.56 83 LEU A O 1
ATOM 691 N N . THR A 1 84 ? -5.172 2.312 -2.614 1.00 92.06 84 THR A N 1
ATOM 692 C CA . THR A 1 84 ? -4.723 3.439 -1.785 1.00 92.06 84 THR A CA 1
ATOM 693 C C . THR A 1 84 ? -5.107 3.220 -0.324 1.00 92.06 84 THR A C 1
ATOM 695 O O . THR A 1 84 ? -5.849 2.301 -0.001 1.00 92.06 84 THR A O 1
ATOM 698 N N . GLY A 1 85 ? -4.608 4.057 0.576 1.00 94.38 85 GLY A N 1
ATOM 699 C CA . GLY A 1 85 ? -4.806 3.887 2.008 1.00 94.38 85 GLY A CA 1
ATOM 700 C C . GLY A 1 85 ? -4.197 5.020 2.816 1.00 94.38 85 GLY A C 1
ATOM 701 O O . GLY A 1 85 ? -3.604 5.960 2.272 1.00 94.38 85 GLY A O 1
ATOM 702 N N . LEU A 1 86 ? -4.353 4.930 4.136 1.00 95.44 86 LEU A N 1
ATOM 703 C CA . LEU A 1 86 ? -3.917 5.975 5.055 1.00 95.44 86 LEU A CA 1
ATOM 704 C C . LEU A 1 86 ? -2.394 6.185 5.002 1.00 95.44 86 LEU A C 1
ATOM 706 O O . LEU A 1 86 ? -1.941 7.328 4.941 1.00 95.44 86 LEU A O 1
ATOM 710 N N . ALA A 1 87 ? -1.597 5.116 4.933 1.00 92.81 87 ALA A N 1
ATOM 711 C CA . ALA A 1 87 ? -0.147 5.219 4.754 1.00 92.81 87 ALA A CA 1
ATOM 712 C C . ALA A 1 87 ? 0.229 5.880 3.409 1.00 92.81 87 ALA A C 1
ATOM 714 O O . ALA A 1 87 ? 1.075 6.780 3.341 1.00 92.81 87 ALA A O 1
ATOM 715 N N . GLN A 1 88 ? -0.461 5.503 2.328 1.00 88.81 88 GLN A N 1
ATOM 716 C CA . GLN A 1 88 ? -0.232 6.032 0.984 1.00 88.81 88 GLN A CA 1
ATOM 717 C C . GLN A 1 88 ? -0.500 7.547 0.921 1.00 88.81 88 GLN A C 1
ATOM 719 O O . GLN A 1 88 ? 0.271 8.286 0.304 1.00 88.81 88 GLN A O 1
ATOM 724 N N . ILE A 1 89 ? -1.536 8.059 1.592 1.00 90.19 89 ILE A N 1
ATOM 725 C CA . ILE A 1 89 ? -1.812 9.505 1.595 1.00 90.19 89 ILE A CA 1
ATOM 726 C C . ILE A 1 89 ? -0.956 10.306 2.589 1.00 90.19 89 ILE A C 1
ATOM 728 O O . ILE A 1 89 ? -0.801 11.508 2.384 1.00 90.19 89 ILE A O 1
ATOM 732 N N . ASN A 1 90 ? -0.345 9.691 3.604 1.00 87.81 90 ASN A N 1
ATOM 733 C CA . ASN A 1 90 ? 0.447 10.422 4.608 1.00 87.81 90 ASN A CA 1
ATOM 734 C C . ASN A 1 90 ? 1.960 10.450 4.341 1.00 87.81 90 ASN A C 1
ATOM 736 O O . ASN A 1 90 ? 2.637 11.319 4.870 1.00 87.81 90 ASN A O 1
ATOM 740 N N . GLY A 1 91 ? 2.496 9.595 3.465 1.00 76.12 91 GLY A N 1
ATOM 741 C CA . GLY A 1 91 ? 3.918 9.705 3.100 1.00 76.12 91 GLY A CA 1
ATOM 742 C C . GLY A 1 91 ? 4.416 8.798 1.974 1.00 76.12 91 GLY A C 1
ATOM 743 O O . GLY A 1 91 ? 5.527 9.006 1.494 1.00 76.12 91 GLY A O 1
ATOM 744 N N . ARG A 1 92 ? 3.602 7.849 1.477 1.00 72.00 92 ARG A N 1
ATOM 745 C CA . ARG A 1 92 ? 4.004 6.879 0.434 1.00 72.00 92 ARG A CA 1
ATOM 746 C C . ARG A 1 92 ? 5.340 6.200 0.784 1.00 72.00 92 ARG A C 1
ATOM 748 O O . ARG A 1 92 ? 5.396 5.421 1.728 1.00 72.00 92 ARG A O 1
ATOM 755 N N . ASN A 1 93 ? 6.395 6.505 0.028 1.00 68.12 93 ASN A N 1
ATOM 756 C CA . ASN A 1 93 ? 7.722 5.903 0.143 1.00 68.12 93 ASN A CA 1
ATOM 757 C C . ASN A 1 93 ? 8.614 6.600 1.184 1.00 68.12 93 ASN A C 1
ATOM 759 O O . ASN A 1 93 ? 9.675 6.079 1.496 1.00 68.12 93 ASN A O 1
ATOM 763 N N . ALA A 1 94 ? 8.195 7.752 1.721 1.00 75.94 94 ALA A N 1
ATOM 764 C CA . ALA A 1 94 ? 8.951 8.482 2.739 1.00 75.94 94 ALA A CA 1
ATOM 765 C C . ALA A 1 94 ? 8.744 7.938 4.165 1.00 75.94 94 ALA A C 1
ATOM 767 O O . ALA A 1 94 ? 9.487 8.311 5.065 1.00 75.94 94 ALA A O 1
ATOM 768 N N . LEU A 1 95 ? 7.733 7.086 4.376 1.00 83.31 95 LEU A N 1
ATOM 769 C CA . LEU A 1 95 ? 7.456 6.470 5.675 1.00 83.31 95 LEU A CA 1
ATOM 770 C C . LEU A 1 95 ? 8.391 5.288 5.911 1.00 83.31 95 LEU A C 1
ATOM 772 O O . LEU A 1 95 ? 8.503 4.422 5.037 1.00 83.31 95 LEU A O 1
ATOM 776 N N . ASN A 1 96 ? 8.962 5.205 7.113 1.00 89.38 96 ASN A N 1
ATOM 777 C CA . ASN A 1 96 ? 9.615 3.976 7.559 1.00 89.38 96 ASN A CA 1
ATOM 778 C C . ASN A 1 96 ? 8.577 2.866 7.842 1.00 89.38 96 ASN A C 1
ATOM 780 O O . ASN A 1 96 ? 7.361 3.093 7.800 1.00 89.38 96 ASN A O 1
ATOM 784 N N . TRP A 1 97 ? 9.054 1.645 8.102 1.00 91.38 97 TRP A N 1
ATOM 785 C CA . TRP A 1 97 ? 8.189 0.481 8.313 1.00 91.38 97 TRP A CA 1
ATOM 786 C C . TRP A 1 97 ? 7.238 0.642 9.508 1.00 91.38 97 TRP A C 1
ATOM 788 O O . TRP A 1 97 ? 6.040 0.411 9.353 1.00 91.38 97 TRP A O 1
ATOM 798 N N . GLU A 1 98 ? 7.727 1.127 10.648 1.00 92.25 98 GLU A N 1
ATOM 799 C CA . GLU A 1 98 ? 6.921 1.317 11.865 1.00 92.25 98 GLU A CA 1
ATOM 800 C C . GLU A 1 98 ? 5.803 2.345 11.659 1.00 92.25 98 GLU A C 1
ATOM 802 O O . GLU A 1 98 ? 4.643 2.129 12.011 1.00 92.25 98 GLU A O 1
ATOM 807 N N . GLU A 1 99 ? 6.119 3.476 11.026 1.00 92.81 99 GLU A N 1
ATOM 808 C CA . GLU A 1 99 ? 5.128 4.504 10.709 1.00 92.81 99 GLU A CA 1
ATOM 809 C C . GLU A 1 99 ? 4.070 3.997 9.735 1.00 92.81 99 GLU A C 1
ATOM 811 O O . GLU A 1 99 ? 2.884 4.305 9.887 1.00 92.81 99 GLU A O 1
ATOM 816 N N . ARG A 1 100 ? 4.493 3.211 8.741 1.00 93.44 100 ARG A N 1
ATOM 817 C CA . ARG A 1 100 ? 3.593 2.590 7.775 1.00 93.44 100 ARG A CA 1
ATOM 818 C C . ARG A 1 100 ? 2.622 1.644 8.469 1.00 93.44 100 ARG A C 1
ATOM 820 O O . ARG A 1 100 ? 1.420 1.782 8.256 1.00 93.44 100 ARG A O 1
ATOM 827 N N . PHE A 1 101 ? 3.109 0.730 9.306 1.00 95.38 101 PHE A N 1
ATOM 828 C CA . PHE A 1 101 ? 2.230 -0.220 9.986 1.00 95.38 101 PHE A CA 1
ATOM 829 C C . PHE A 1 101 ? 1.325 0.449 11.005 1.00 95.38 101 PHE A C 1
ATOM 831 O O . PHE A 1 101 ? 0.141 0.132 11.048 1.00 95.38 101 PHE A O 1
ATOM 838 N N . ARG A 1 102 ? 1.815 1.451 11.737 1.00 96.44 102 ARG A N 1
ATOM 839 C CA . ARG A 1 102 ? 0.974 2.258 12.627 1.00 96.44 102 ARG A CA 1
ATOM 840 C C . ARG A 1 102 ? -0.185 2.923 11.882 1.00 96.44 102 ARG A C 1
ATOM 842 O O . ARG A 1 102 ? -1.293 2.976 12.404 1.00 96.44 102 ARG A O 1
ATOM 849 N N . LEU A 1 103 ? 0.044 3.435 10.672 1.00 97.31 103 LEU A N 1
ATOM 850 C CA . LEU A 1 103 ? -1.022 4.017 9.849 1.00 97.31 103 LEU A CA 1
ATOM 851 C C . LEU A 1 103 ? -1.964 2.952 9.277 1.00 97.31 103 LEU A C 1
ATOM 853 O O . LEU A 1 103 ? -3.166 3.194 9.206 1.00 97.31 103 LEU A O 1
ATOM 857 N N . ASP A 1 104 ? -1.445 1.786 8.894 1.00 97.06 104 ASP A N 1
ATOM 858 C CA . ASP A 1 104 ? -2.269 0.666 8.433 1.00 97.06 104 ASP A CA 1
ATOM 859 C C . ASP A 1 104 ? -3.199 0.158 9.548 1.00 97.06 104 ASP A C 1
ATOM 861 O O . ASP A 1 104 ? -4.395 -0.003 9.321 1.00 97.06 104 ASP A O 1
ATOM 865 N N . VAL A 1 105 ? -2.680 -0.031 10.762 1.00 98.06 105 VAL A N 1
ATOM 866 C CA . VAL A 1 105 ? -3.459 -0.444 11.940 1.00 98.06 105 VAL A CA 1
ATOM 867 C C . VAL A 1 105 ? -4.429 0.659 12.368 1.00 98.06 105 VAL A C 1
ATOM 869 O O . VAL A 1 105 ? -5.605 0.396 12.593 1.00 98.06 105 VAL A O 1
ATOM 872 N N . SER A 1 106 ? -3.995 1.923 12.364 1.00 98.00 106 SER A N 1
ATOM 873 C CA . SER A 1 106 ? -4.883 3.056 12.651 1.00 98.00 106 SER A CA 1
ATOM 874 C C . SER A 1 106 ? -6.062 3.133 11.676 1.00 98.00 106 SER A C 1
ATOM 876 O O . SER A 1 106 ? -7.162 3.498 12.092 1.00 98.00 106 SER A O 1
ATOM 878 N N . TYR A 1 107 ? -5.862 2.773 10.404 1.00 98.25 107 TYR A N 1
ATOM 879 C CA . TYR A 1 107 ? -6.957 2.662 9.442 1.00 98.25 107 TYR A CA 1
ATOM 880 C C . TYR A 1 107 ? -7.942 1.551 9.823 1.00 98.25 107 TYR A C 1
ATOM 882 O O . TYR A 1 107 ? -9.145 1.790 9.773 1.00 98.25 107 TYR A O 1
ATOM 890 N N . VAL A 1 108 ? -7.446 0.380 10.236 1.00 98.06 108 VAL A N 1
ATOM 891 C CA . VAL A 1 108 ? -8.283 -0.734 10.717 1.00 98.06 108 VAL A CA 1
ATOM 892 C C . VAL A 1 108 ? -9.128 -0.300 11.917 1.00 98.06 108 VAL A C 1
ATOM 894 O O . VAL A 1 108 ? -10.341 -0.492 11.910 1.00 98.06 108 VAL A O 1
ATOM 897 N N . ASP A 1 109 ? -8.515 0.368 12.895 1.00 98.06 109 ASP A N 1
ATOM 898 C CA . ASP A 1 109 ? -9.186 0.812 14.125 1.00 98.06 109 ASP A CA 1
ATOM 899 C C . ASP A 1 109 ? -10.260 1.888 13.898 1.00 98.06 109 ASP A C 1
ATOM 901 O O . ASP A 1 109 ? -11.226 1.980 14.654 1.00 98.06 109 ASP A O 1
ATOM 905 N N . HIS A 1 110 ? -10.090 2.729 12.873 1.00 97.94 110 HIS A N 1
ATOM 906 C CA . HIS A 1 110 ? -10.925 3.917 12.641 1.00 97.94 110 HIS A CA 1
ATOM 907 C C . HIS A 1 110 ? -11.683 3.862 11.310 1.00 97.94 110 HIS A C 1
ATOM 909 O O . HIS A 1 110 ? -12.088 4.905 10.773 1.00 97.94 110 HIS A O 1
ATOM 915 N N . LEU A 1 111 ? -11.862 2.657 10.762 1.00 96.94 111 LEU A N 1
ATOM 916 C CA . LEU A 1 111 ? -12.516 2.447 9.479 1.00 96.94 111 LEU A CA 1
ATOM 917 C C . LEU A 1 111 ? -13.915 3.071 9.495 1.00 96.94 111 LEU A C 1
ATOM 919 O O . LEU A 1 111 ? -14.783 2.724 10.294 1.00 96.94 111 LEU A O 1
ATOM 923 N N . SER A 1 112 ? -14.132 4.033 8.601 1.00 97.81 112 SER A N 1
ATOM 924 C CA . SER A 1 112 ? -15.404 4.734 8.462 1.00 97.81 112 SER A CA 1
ATOM 925 C C . SER A 1 112 ? -15.558 5.286 7.051 1.00 97.81 112 SER A C 1
ATOM 927 O O . SER A 1 112 ? -14.582 5.646 6.393 1.00 97.81 112 SER A O 1
ATOM 929 N N . PHE A 1 113 ? -16.806 5.436 6.609 1.00 97.25 113 PHE A N 1
ATOM 930 C CA . PHE A 1 113 ? -17.115 5.993 5.291 1.00 97.25 113 PHE A CA 1
ATOM 931 C C . PHE A 1 113 ? -16.503 7.389 5.071 1.00 97.25 113 PHE A C 1
ATOM 933 O O . PHE A 1 113 ? -16.007 7.702 3.989 1.00 97.25 113 PHE A O 1
ATOM 940 N N . LEU A 1 114 ? -16.499 8.235 6.109 1.00 97.94 114 LEU A N 1
ATOM 941 C CA . LEU A 1 114 ? -15.904 9.572 6.041 1.00 97.94 114 LEU A CA 1
ATOM 942 C C . LEU A 1 114 ? -14.380 9.521 5.884 1.00 97.94 114 LEU A C 1
ATOM 944 O O . LEU A 1 114 ? -13.817 10.316 5.126 1.00 97.94 114 LEU A O 1
ATOM 948 N N . LEU A 1 115 ? -13.714 8.590 6.575 1.00 97.62 115 LEU A N 1
ATOM 949 C CA . LEU A 1 115 ? -12.276 8.381 6.426 1.00 97.62 115 LEU A CA 1
ATOM 950 C C . LEU A 1 115 ? -11.937 7.919 5.005 1.00 97.62 115 LEU A C 1
ATOM 952 O O . LEU A 1 115 ? -11.026 8.473 4.390 1.00 97.62 115 LEU A O 1
ATOM 956 N N . ASP A 1 116 ? -12.712 6.987 4.457 1.00 97.75 116 ASP A N 1
ATOM 957 C CA . ASP A 1 116 ? -12.556 6.511 3.084 1.00 97.75 116 ASP A CA 1
ATOM 958 C C . ASP A 1 116 ? -12.720 7.651 2.067 1.00 97.75 116 ASP A C 1
ATOM 960 O O . ASP A 1 116 ? -11.864 7.860 1.204 1.00 97.75 116 ASP A O 1
ATOM 964 N N . CYS A 1 117 ? -13.755 8.482 2.215 1.00 97.19 117 CYS A N 1
ATOM 965 C CA . CYS A 1 117 ? -13.952 9.651 1.354 1.00 97.19 117 CYS A CA 1
ATOM 966 C C . CYS A 1 117 ? -12.763 10.621 1.428 1.00 97.19 117 CYS A C 1
ATOM 968 O O . CYS A 1 117 ? -12.291 11.118 0.403 1.00 97.19 117 CYS A O 1
ATOM 970 N N . LYS A 1 118 ? -12.232 10.864 2.632 1.00 96.75 118 LYS A N 1
ATOM 971 C CA . LYS A 1 118 ? -11.041 11.698 2.833 1.00 96.75 118 LYS A CA 1
ATOM 972 C C . LYS A 1 118 ? -9.814 11.105 2.137 1.00 96.75 118 LYS A C 1
ATOM 974 O O . LYS A 1 118 ? -9.092 11.839 1.459 1.00 96.75 118 LYS A O 1
ATOM 979 N N . ILE A 1 119 ? -9.572 9.801 2.287 1.00 95.94 119 ILE A N 1
ATOM 980 C CA . ILE A 1 119 ? -8.446 9.113 1.643 1.00 95.94 119 ILE A CA 1
ATOM 981 C C . ILE A 1 119 ? -8.576 9.194 0.123 1.00 95.94 119 ILE A C 1
ATOM 983 O O . ILE A 1 119 ? -7.594 9.514 -0.550 1.00 95.94 119 ILE A O 1
ATOM 987 N N . LEU A 1 120 ? -9.772 8.981 -0.424 1.00 94.56 120 LEU A N 1
ATOM 988 C CA . LEU A 1 120 ? -10.018 9.067 -1.859 1.00 94.56 120 LEU A CA 1
ATOM 989 C C . LEU A 1 120 ? -9.714 10.468 -2.406 1.00 94.56 120 LEU A C 1
ATOM 991 O O . LEU A 1 120 ? -8.943 10.601 -3.355 1.00 94.56 120 LEU A O 1
ATOM 995 N N . LEU A 1 121 ? -10.241 11.520 -1.771 1.00 94.38 121 LEU A N 1
ATOM 996 C CA . LEU A 1 121 ? -10.004 12.909 -2.184 1.00 94.38 121 LEU A CA 1
ATOM 997 C C . LEU A 1 121 ? -8.515 13.279 -2.147 1.00 94.38 121 LEU A C 1
ATOM 999 O O . LEU A 1 121 ? -7.992 13.887 -3.084 1.00 94.38 121 LEU A O 1
ATOM 1003 N N . LEU A 1 122 ? -7.809 12.881 -1.086 1.00 92.06 122 LEU A N 1
ATOM 1004 C CA . LEU A 1 122 ? -6.371 13.124 -0.963 1.00 92.06 122 LEU A CA 1
ATOM 1005 C C . LEU A 1 122 ? -5.557 12.298 -1.965 1.00 92.06 122 LEU A C 1
ATOM 1007 O O . LEU A 1 122 ? -4.550 12.785 -2.476 1.00 92.06 122 LEU A O 1
ATOM 1011 N N . THR A 1 123 ? -6.005 11.086 -2.292 1.00 89.50 123 THR A N 1
ATOM 1012 C CA . THR A 1 123 ? -5.390 10.250 -3.332 1.00 89.50 123 THR A CA 1
ATOM 1013 C C . THR A 1 123 ? -5.491 10.930 -4.691 1.00 89.50 123 THR A C 1
ATOM 1015 O O . THR A 1 123 ? -4.473 11.099 -5.360 1.00 89.50 123 THR A O 1
ATOM 1018 N N . VAL A 1 124 ? -6.688 11.394 -5.064 1.00 88.12 124 VAL A N 1
ATOM 1019 C CA . VAL A 1 124 ? -6.918 12.131 -6.314 1.00 88.12 124 VAL A CA 1
ATOM 1020 C C . VAL A 1 124 ? -6.024 13.369 -6.372 1.00 88.12 124 VAL A C 1
ATOM 1022 O O . VAL A 1 124 ? -5.299 13.553 -7.350 1.00 88.12 124 VAL A O 1
ATOM 1025 N N . LYS A 1 125 ? -5.983 14.168 -5.295 1.00 87.81 125 LYS A N 1
ATOM 1026 C CA . LYS A 1 125 ? -5.097 15.338 -5.204 1.00 87.81 125 LYS A CA 1
ATOM 1027 C C . LYS A 1 125 ? -3.636 14.964 -5.477 1.00 87.81 125 LYS A C 1
ATOM 1029 O O . LYS A 1 125 ? -3.012 15.598 -6.321 1.00 87.81 125 LYS A O 1
ATOM 1034 N N . LYS A 1 126 ? -3.108 13.923 -4.822 1.00 80.06 126 LYS A N 1
ATOM 1035 C CA . LYS A 1 126 ? -1.710 13.485 -4.990 1.00 80.06 126 LYS A CA 1
ATOM 1036 C C . LYS A 1 126 ? -1.383 12.988 -6.395 1.00 80.06 126 LYS A C 1
ATOM 1038 O O . LYS A 1 126 ? -0.271 13.204 -6.871 1.00 80.06 126 LYS A O 1
ATOM 1043 N N . VAL A 1 127 ? -2.322 12.314 -7.059 1.00 77.88 127 VAL A N 1
ATOM 1044 C CA . VAL A 1 127 ? -2.135 11.863 -8.448 1.00 77.88 127 VAL A CA 1
ATOM 1045 C C . VAL A 1 127 ? -1.994 13.066 -9.386 1.00 77.88 127 VAL A C 1
ATOM 1047 O O . VAL A 1 127 ? -1.101 13.075 -10.231 1.00 77.88 127 VAL A O 1
ATOM 1050 N N . PHE A 1 128 ? -2.801 14.115 -9.195 1.00 78.25 128 PHE A N 1
ATOM 1051 C CA . PHE A 1 128 ? -2.728 15.327 -10.017 1.00 78.25 128 PHE A CA 1
ATOM 1052 C C . PHE A 1 128 ? -1.533 16.229 -9.687 1.00 78.25 128 PHE A C 1
ATOM 1054 O O . PHE A 1 128 ? -0.925 16.776 -10.605 1.00 78.25 128 PHE A O 1
ATOM 1061 N N . THR A 1 129 ? -1.158 16.376 -8.411 1.00 74.38 129 THR A N 1
ATOM 1062 C CA . THR A 1 129 ? -0.003 17.207 -8.021 1.00 74.38 129 THR A CA 1
ATOM 1063 C C . THR A 1 129 ? 1.341 16.527 -8.290 1.00 74.38 129 THR A C 1
ATOM 1065 O O . THR A 1 129 ? 2.374 17.187 -8.218 1.00 74.38 129 THR A O 1
ATOM 1068 N N . ARG A 1 130 ? 1.349 15.220 -8.611 1.00 65.88 130 ARG A N 1
ATOM 1069 C CA . ARG A 1 130 ? 2.552 14.367 -8.728 1.00 65.88 130 ARG A CA 1
ATOM 1070 C C . ARG A 1 130 ? 3.459 14.409 -7.487 1.00 65.88 130 ARG A C 1
ATOM 1072 O O . ARG A 1 130 ? 4.605 13.963 -7.537 1.00 65.88 130 ARG A O 1
ATOM 1079 N N . GLU A 1 131 ? 2.957 14.905 -6.357 1.00 57.41 131 GLU A N 1
ATOM 1080 C CA . GLU A 1 131 ? 3.715 15.013 -5.114 1.00 57.41 131 GLU A CA 1
ATOM 1081 C C . GLU A 1 131 ? 4.049 13.615 -4.577 1.00 57.41 131 GLU A C 1
ATOM 1083 O O . GLU A 1 131 ? 3.174 12.770 -4.354 1.00 57.41 131 GLU A O 1
ATOM 1088 N N . GLY A 1 132 ? 5.343 13.360 -4.373 1.00 50.84 132 GLY A N 1
ATOM 1089 C CA . GLY A 1 132 ? 5.837 12.090 -3.841 1.00 50.84 132 GLY A CA 1
ATOM 1090 C C . GLY A 1 132 ? 5.832 10.926 -4.837 1.00 50.84 132 GLY A C 1
ATOM 1091 O O . GLY A 1 132 ? 5.921 9.777 -4.407 1.00 50.84 132 GLY A O 1
ATOM 1092 N N . VAL A 1 133 ? 5.723 11.182 -6.150 1.00 52.19 133 VAL A N 1
ATOM 1093 C CA . VAL A 1 133 ? 6.100 10.193 -7.177 1.00 52.19 133 VAL A CA 1
ATOM 1094 C C . VAL A 1 133 ? 7.624 10.215 -7.294 1.00 52.19 133 VAL A C 1
ATOM 1096 O O . VAL A 1 133 ? 8.192 10.899 -8.144 1.00 52.19 133 VAL A O 1
ATOM 1099 N N . LEU A 1 134 ? 8.303 9.495 -6.400 1.00 45.88 134 LEU A N 1
ATOM 1100 C CA . LEU A 1 134 ? 9.698 9.144 -6.647 1.00 45.88 134 LEU A CA 1
ATOM 1101 C C . LEU A 1 134 ? 9.716 8.286 -7.917 1.00 45.88 134 LEU A C 1
ATOM 1103 O O . LEU A 1 134 ? 9.000 7.291 -8.028 1.00 45.88 134 LEU A O 1
ATOM 1107 N N . SER A 1 135 ? 10.451 8.748 -8.924 1.00 38.50 135 SER A N 1
ATOM 1108 C CA . SER A 1 135 ? 10.635 8.009 -10.167 1.00 38.50 135 SER A CA 1
ATOM 1109 C C . SER A 1 135 ? 11.531 6.812 -9.871 1.00 38.50 135 SER A C 1
ATOM 1111 O O . SER A 1 135 ? 12.713 6.988 -9.604 1.00 38.50 135 SER A O 1
ATOM 1113 N N . GLY A 1 136 ? 10.958 5.612 -9.913 1.00 39.06 136 GLY A N 1
ATOM 1114 C CA . GLY A 1 136 ? 11.672 4.368 -9.630 1.00 39.06 136 GLY A CA 1
ATOM 1115 C C . GLY A 1 136 ? 11.357 3.820 -8.245 1.00 39.06 136 GLY A C 1
ATOM 1116 O O . GLY A 1 136 ? 10.931 4.548 -7.350 1.00 39.06 136 GLY A O 1
ATOM 1117 N N . ASP A 1 137 ? 11.564 2.519 -8.091 1.00 41.28 137 ASP A N 1
ATOM 1118 C CA . ASP A 1 137 ? 11.453 1.749 -6.851 1.00 41.28 137 ASP A CA 1
ATOM 1119 C C . ASP A 1 137 ? 12.507 2.163 -5.803 1.00 41.28 137 ASP A C 1
ATOM 1121 O O . ASP A 1 137 ? 13.074 1.328 -5.109 1.00 41.28 137 ASP A O 1
ATOM 1125 N N . ALA A 1 138 ? 12.771 3.463 -5.650 1.00 40.28 138 ALA A N 1
ATOM 1126 C CA . ALA A 1 138 ? 13.465 4.019 -4.502 1.00 40.28 138 ALA A CA 1
ATOM 1127 C C . ALA A 1 138 ? 12.527 3.926 -3.287 1.00 40.28 138 ALA A C 1
ATOM 1129 O O . ALA A 1 138 ? 11.995 4.921 -2.791 1.00 40.28 138 ALA A O 1
ATOM 1130 N N . GLN A 1 139 ? 12.276 2.698 -2.827 1.00 48.88 139 GLN A N 1
ATOM 1131 C CA . GLN A 1 139 ? 12.061 2.470 -1.411 1.00 48.88 139 GLN A CA 1
ATOM 1132 C C . GLN A 1 139 ? 13.365 2.892 -0.741 1.00 48.88 139 GLN A C 1
ATOM 1134 O O . GLN A 1 139 ? 14.378 2.210 -0.817 1.00 48.88 139 GLN A O 1
ATOM 1139 N N . THR A 1 140 ? 13.347 4.050 -0.090 1.00 49.50 140 THR A N 1
ATOM 1140 C CA . THR A 1 140 ? 14.382 4.524 0.842 1.00 49.50 140 THR A CA 1
ATOM 1141 C C . THR A 1 140 ? 14.477 3.646 2.098 1.00 49.50 140 THR A C 1
ATOM 1143 O O . THR A 1 140 ? 14.862 4.103 3.168 1.00 49.50 140 THR A O 1
ATOM 1146 N N . THR A 1 141 ? 14.063 2.387 2.011 1.00 61.12 141 THR A N 1
ATOM 1147 C CA . THR A 1 141 ? 13.927 1.470 3.130 1.00 61.12 141 THR A CA 1
ATOM 1148 C C . THR A 1 141 ? 14.263 0.087 2.605 1.00 61.12 141 THR A C 1
ATOM 1150 O O . THR A 1 141 ? 13.665 -0.362 1.631 1.00 61.12 141 THR A O 1
ATOM 1153 N N . ILE A 1 142 ? 15.239 -0.552 3.241 1.00 84.19 142 ILE A N 1
ATOM 1154 C CA . ILE A 1 142 ? 15.532 -1.978 3.093 1.00 84.19 142 ILE A CA 1
ATOM 1155 C C . ILE A 1 142 ? 14.249 -2.817 3.202 1.00 84.19 142 ILE A C 1
ATOM 1157 O O . ILE A 1 142 ? 13.244 -2.383 3.789 1.00 84.19 142 ILE A O 1
ATOM 1161 N N . ASP A 1 143 ? 14.282 -4.027 2.647 1.00 89.62 143 ASP A N 1
ATOM 1162 C CA . ASP A 1 143 ? 13.155 -4.952 2.732 1.00 89.62 143 ASP A CA 1
ATOM 1163 C C . ASP A 1 143 ? 12.754 -5.177 4.199 1.00 89.62 143 ASP A C 1
ATOM 1165 O O . ASP A 1 143 ? 13.596 -5.227 5.094 1.00 89.62 143 ASP A O 1
ATOM 1169 N N . PHE A 1 144 ? 11.453 -5.316 4.475 1.00 91.69 144 PHE A N 1
ATOM 1170 C CA . PHE A 1 144 ? 10.959 -5.380 5.858 1.00 91.69 144 PHE A CA 1
ATOM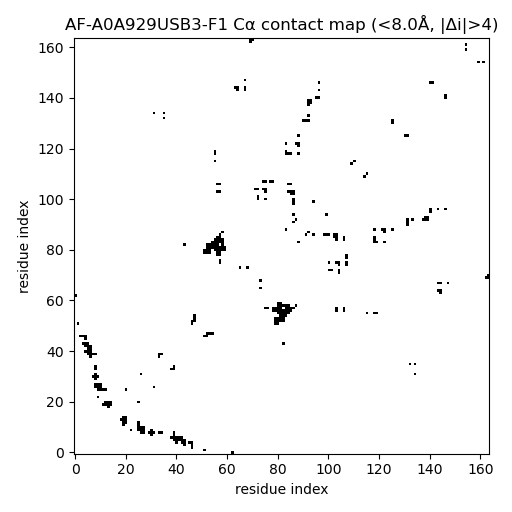 1171 C C . PHE A 1 144 ? 11.570 -6.532 6.666 1.00 91.69 144 PHE A C 1
ATOM 1173 O O . PHE A 1 144 ? 11.809 -6.396 7.864 1.00 91.69 144 PHE A O 1
ATOM 1180 N N . ASP A 1 145 ? 11.841 -7.671 6.025 1.00 92.50 145 ASP A N 1
ATOM 1181 C CA . ASP A 1 145 ? 12.476 -8.791 6.712 1.00 92.50 145 ASP A CA 1
ATOM 1182 C C . ASP A 1 145 ? 13.929 -8.490 7.103 1.00 92.50 145 ASP A C 1
ATOM 1184 O O . ASP A 1 145 ? 14.384 -8.966 8.137 1.00 92.50 145 ASP A O 1
ATOM 1188 N N . GLU A 1 146 ? 14.645 -7.682 6.321 1.00 91.88 146 GLU A N 1
ATOM 1189 C CA . GLU A 1 146 ? 15.979 -7.186 6.674 1.00 91.88 146 GLU A CA 1
ATOM 1190 C C . GLU A 1 146 ? 15.885 -6.140 7.784 1.00 91.88 146 GLU A C 1
ATOM 1192 O O . GLU A 1 146 ? 16.552 -6.278 8.806 1.00 91.88 146 GLU A O 1
ATOM 1197 N N . TYR A 1 147 ? 14.956 -5.190 7.653 1.00 91.31 147 TYR A N 1
ATOM 1198 C CA . TYR A 1 147 ? 14.664 -4.188 8.678 1.00 91.31 147 TYR A CA 1
ATOM 1199 C C . TYR A 1 147 ? 14.402 -4.808 10.054 1.00 91.31 147 TYR A C 1
ATOM 1201 O O . TYR A 1 147 ? 14.973 -4.392 11.063 1.00 91.31 147 TYR A O 1
ATOM 1209 N N . ARG A 1 148 ? 13.561 -5.847 10.110 1.00 91.56 148 ARG A N 1
ATOM 1210 C CA . ARG A 1 148 ? 13.241 -6.521 11.370 1.00 91.56 148 ARG A CA 1
ATOM 1211 C C . ARG A 1 148 ? 14.425 -7.332 11.902 1.00 91.56 148 ARG A C 1
ATOM 1213 O O . ARG A 1 148 ? 14.604 -7.392 13.117 1.00 91.56 148 ARG A O 1
ATOM 1220 N N . LYS A 1 149 ? 15.246 -7.941 11.035 1.00 91.31 149 LYS A N 1
ATOM 1221 C CA . LYS A 1 149 ? 16.487 -8.615 11.461 1.00 91.31 149 LYS A CA 1
ATOM 1222 C C . LYS A 1 149 ? 17.438 -7.623 12.123 1.00 91.31 149 LYS A C 1
ATOM 1224 O O . LYS A 1 149 ? 17.917 -7.917 13.213 1.00 91.31 149 LYS A O 1
ATOM 1229 N N . GLU A 1 150 ? 17.674 -6.465 11.510 1.00 90.19 150 GLU A N 1
ATOM 1230 C CA . GLU A 1 150 ? 18.550 -5.422 12.062 1.00 90.19 150 GLU A CA 1
ATOM 1231 C C . GLU A 1 150 ? 18.081 -4.968 13.449 1.00 90.19 150 GLU A C 1
ATOM 1233 O O . GLU A 1 150 ? 18.859 -5.030 14.400 1.00 90.19 150 GLU A O 1
ATOM 1238 N N . GLN A 1 151 ? 16.789 -4.658 13.615 1.00 85.69 151 GLN A N 1
ATOM 1239 C CA . GLN A 1 151 ? 16.229 -4.308 14.927 1.00 85.69 151 GLN A CA 1
ATOM 1240 C C . GLN A 1 151 ? 16.430 -5.409 15.984 1.00 85.69 1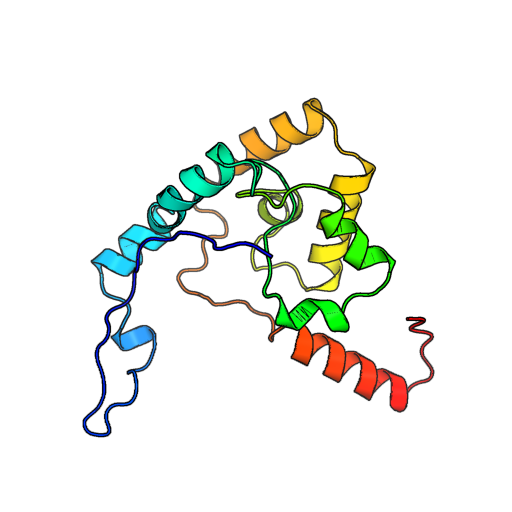51 GLN A C 1
ATOM 1242 O O . GLN A 1 151 ? 16.744 -5.122 17.140 1.00 85.69 151 GLN A O 1
ATOM 1247 N N . LEU A 1 152 ? 16.246 -6.681 15.611 1.00 83.81 152 LEU A N 1
ATOM 1248 C CA . LEU A 1 152 ? 16.440 -7.812 16.525 1.00 83.81 152 LEU A CA 1
ATOM 1249 C C . LEU A 1 152 ? 17.917 -7.992 16.906 1.00 83.81 152 LEU A C 1
ATOM 1251 O O . LEU A 1 152 ? 18.216 -8.313 18.058 1.00 83.81 152 LEU A O 1
ATOM 1255 N N . HIS A 1 153 ? 18.838 -7.769 15.966 1.00 80.25 153 HIS A N 1
ATOM 1256 C CA . HIS A 1 153 ? 20.275 -7.780 16.232 1.00 80.25 153 HIS A CA 1
ATOM 1257 C C . HIS A 1 153 ? 20.676 -6.637 17.179 1.00 80.25 153 HIS A C 1
ATOM 1259 O O . HIS A 1 153 ? 21.388 -6.884 18.154 1.00 80.25 153 HIS A O 1
ATOM 1265 N N . GLU A 1 154 ? 20.159 -5.424 16.981 1.00 72.94 154 GLU A N 1
ATOM 1266 C CA . GLU A 1 154 ? 20.392 -4.281 17.877 1.00 72.94 154 GLU A CA 1
ATOM 1267 C C . GLU A 1 154 ? 19.812 -4.509 19.288 1.00 72.94 154 GLU A C 1
ATOM 1269 O O . GLU A 1 154 ? 20.477 -4.223 20.291 1.00 72.94 154 GLU A O 1
ATOM 1274 N N . CYS A 1 155 ? 18.628 -5.124 19.392 1.00 60.53 155 CYS A N 1
ATOM 1275 C CA . CYS A 1 155 ? 18.020 -5.510 20.674 1.00 60.53 155 CYS A CA 1
ATOM 1276 C C . CYS A 1 155 ? 18.790 -6.626 21.403 1.00 60.53 155 CYS A C 1
ATOM 1278 O O . CYS A 1 155 ? 18.726 -6.733 22.626 1.00 60.53 155 CYS A O 1
ATOM 1280 N N . SER A 1 156 ? 19.540 -7.471 20.688 1.00 58.84 156 SER A N 1
ATOM 1281 C CA . SER A 1 156 ? 20.389 -8.487 21.331 1.00 58.84 156 SER A CA 1
ATOM 1282 C C . SER A 1 156 ? 21.619 -7.883 22.025 1.00 58.84 156 SER A C 1
ATOM 1284 O O . SER A 1 156 ? 22.157 -8.477 22.960 1.00 58.84 156 SER A O 1
ATOM 1286 N N . HIS A 1 157 ? 22.025 -6.676 21.617 1.00 56.94 157 HIS A N 1
ATOM 1287 C CA .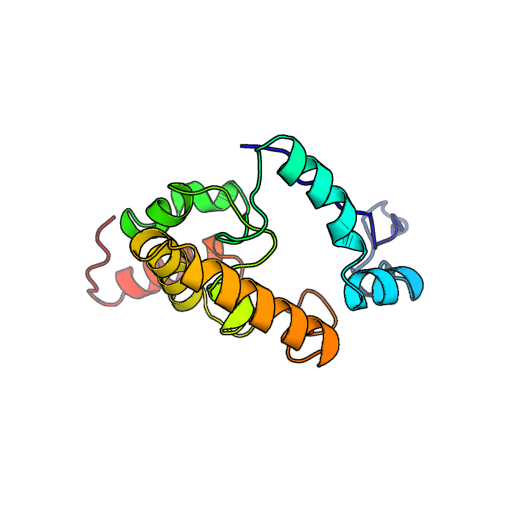 HIS A 1 157 ? 23.136 -5.922 22.203 1.00 56.94 157 HIS A CA 1
ATOM 1288 C C . HIS A 1 157 ? 22.698 -4.830 23.190 1.00 56.94 157 HIS A C 1
ATOM 1290 O O . HIS A 1 157 ? 23.501 -4.395 24.015 1.00 56.94 157 HIS A O 1
ATOM 1296 N N . SER A 1 158 ? 21.431 -4.418 23.157 1.00 52.16 158 SER A N 1
ATOM 1297 C CA . SER A 1 158 ? 20.843 -3.442 24.074 1.00 52.16 158 SER A CA 1
ATOM 1298 C C . SER A 1 158 ? 19.492 -3.964 24.563 1.00 52.16 158 SER A C 1
ATOM 1300 O O . SER A 1 158 ? 18.596 -4.176 23.758 1.00 52.16 158 SER A O 1
ATOM 1302 N N . GLN A 1 159 ? 19.346 -4.224 25.871 1.00 50.59 159 GLN A N 1
ATOM 1303 C CA . GLN A 1 159 ? 18.095 -4.720 26.468 1.00 50.59 159 GLN A CA 1
ATOM 1304 C C . GLN A 1 159 ? 16.902 -3.858 26.019 1.00 50.59 159 GLN A C 1
ATOM 1306 O O . GLN A 1 159 ? 16.691 -2.769 26.549 1.00 50.59 159 GLN A O 1
ATOM 1311 N N . CYS A 1 160 ? 16.109 -4.347 25.067 1.00 51.75 160 CYS A N 1
ATOM 1312 C CA . CYS A 1 160 ? 14.882 -3.691 24.640 1.00 51.75 160 CYS A CA 1
ATOM 1313 C C . CYS A 1 160 ? 13.752 -4.719 24.513 1.00 51.75 160 CYS A C 1
ATOM 1315 O O . CYS A 1 160 ? 13.929 -5.804 23.955 1.00 51.75 160 CYS A O 1
ATOM 1317 N N . GLY A 1 161 ? 12.601 -4.383 25.097 1.00 47.44 161 GLY A N 1
ATOM 1318 C CA . GLY A 1 161 ? 11.429 -5.245 25.232 1.00 47.44 161 GLY A CA 1
ATOM 1319 C C . GLY A 1 161 ? 10.588 -5.298 23.962 1.00 47.44 161 GLY A C 1
ATOM 1320 O O . GLY A 1 161 ? 9.518 -4.702 23.910 1.00 47.44 161 GLY A O 1
ATOM 1321 N N . TYR A 1 162 ? 11.061 -6.023 22.951 1.00 47.19 162 TYR A N 1
ATOM 1322 C CA . TYR A 1 162 ? 10.230 -6.415 21.814 1.00 47.19 162 TYR A CA 1
ATOM 1323 C C . TYR A 1 162 ? 9.546 -7.753 22.134 1.00 47.19 162 TYR A C 1
ATOM 1325 O O . TYR A 1 162 ? 10.142 -8.823 21.996 1.00 47.19 162 TYR A O 1
ATOM 1333 N N . GLU A 1 163 ? 8.301 -7.705 22.610 1.00 47.84 163 GLU A N 1
ATOM 1334 C CA . GLU A 1 163 ? 7.478 -8.908 22.782 1.00 47.84 163 GLU A CA 1
ATOM 1335 C C . GLU A 1 163 ? 6.849 -9.319 21.441 1.00 47.84 163 GLU A C 1
ATOM 1337 O O . GLU A 1 163 ? 6.227 -8.509 20.753 1.00 47.84 163 GLU A O 1
ATOM 1342 N N . LYS A 1 164 ? 7.037 -10.590 21.065 1.00 48.50 164 LYS A N 1
ATOM 1343 C CA . LYS A 1 164 ? 6.411 -11.221 19.892 1.00 48.50 164 LYS A CA 1
ATOM 1344 C C . LYS A 1 164 ? 4.927 -11.535 20.109 1.00 48.50 164 LYS A C 1
ATOM 1346 O O . LYS A 1 164 ? 4.531 -12.020 21.198 1.00 48.50 164 LYS A O 1
#

Sequence (164 aa):
IFRIYKFRSMSDKRNAEGELLPDEERLTSFGKLLRASSLDELPEMFNILRGEMSLIGPRPLLPKYLPWYTKEEMRRHEVLPGLTGLAQINGRNALNWEERFRLDVSYVDHLSFLLDCKILLLTVKKVFTREGVLSGDAQTTIDFDEYRKEQLHECSHSQCGYEK

Nearest PDB structures (foldseek):
  8e37-assembly3_C  TM=8.814E-01  e=7.374E-14  Campylobacter concisus 13826
  8g1n-assembly2_B  TM=8.575E-01  e=2.881E-14  Campylobacter concisus 13826
  8g1n-assembly1_A  TM=8.522E-01  e=1.407E-13  Campylobacter concisus 13826
  8t53-assembly1_B  TM=8.761E-01  e=1.361E-05  Salmonella enterica subsp. enterica serovar Typhimurium

pLDDT: mean 86.32, std 15.38, range [38.5, 98.25]

Foldseek 3Di:
DDDQAFDDQFAQDDDPVSHRDDRVVGHDPSSLVCVLLVVRRVSNVVCCVVVQAPQEAQADDDPVCVVLDDPLLCLSVVDHHHPWYQLCLPANLNDEPVRSSVRRSVCSVPPDPVRVVVRVVSVVVCSVVVPNPPRDPPSVYDDSVVVSVVVVVVCVVPVDDDDD

Solvent-accessible surface area (backbone atoms only — not comparable to full-atom values): 9694 Å² total; per-residue (Å²): 142,85,81,85,47,60,56,83,47,55,58,89,56,51,50,97,89,67,46,74,52,58,66,79,82,26,47,40,75,65,24,50,51,33,57,76,67,52,58,29,52,56,50,35,53,57,36,35,77,70,67,68,28,34,72,62,24,34,69,77,73,67,76,86,42,66,87,68,52,41,73,67,52,52,46,38,67,80,52,53,31,11,81,40,26,63,34,54,68,72,45,52,58,76,48,53,72,68,59,34,41,53,31,25,30,50,44,64,78,58,68,43,74,68,56,52,53,50,46,51,56,48,44,55,50,37,68,74,68,52,63,81,65,66,88,61,91,69,56,84,57,74,58,67,61,56,51,51,48,52,53,52,56,53,35,75,79,39,97,57,92,79,79,117

Mean predicted aligned error: 6.98 Å

Radius of gyration: 17.73 Å; Cα contacts (8 Å, |Δi|>4): 182; chains: 1; bounding box: 42×33×49 Å

Secondary structure (DSSP, 8-state):
--PPP----B---B-TTSPBPPHHHHB-HHHHHHHHTTGGGTTHHHHHHTTS-EEESSPP--GGGGGG--HHHHGGGSS--EEE-HHHHHTGGGS-HHHHHHHHHHHHHT--HHHHHHHHHHHHHHHHH-TT--SS---SS--HHHHHHHHHHHHHHTT-----